Protein AF-A0A8H9WHY0-F1 (afdb_monomer_lite)

pLDDT: mean 80.02, std 9.91, range [38.09, 91.81]

Foldseek 3Di:
DDPPDDCVVVVVVVVVVVVVVVVVVVVVVPPPQDDPVQKDKDKAAWDDKFKAQQVPRDTDPDDDLRIWIWTDGPVDPAIAIEGSPDPCNVPVVVQNRAIKIFIFGPVCPPPPDHTYTSDIDHDDPPPDDDD

Radius of gyration: 21.92 Å; chains: 1; bounding box: 66×34×63 Å

Secondary structure (DSSP, 8-state):
------SHHHHHHHHHHHHHHHHHHHHHH------GGGEEEEEE-EEEEEEEETTT--EESS--TTEEEEEEETT--PEEEE-TTSTTGGGHHHHHTSEEEEEEEGGGTTSSSPEEEEEEEEE--TT----

Sequence (131 aa):
MNQRLPMWPYFALALSSGVIGAALLFYNLGSNVPPKEALHKFSGTVDKLSIIDDLSGVQTGFMKPMNSIHFTLEEGEEIFRYPSSWPGFTKIYEQLSFHVDVWVQRSDIGNGEPMVVFRLEQQVPENWIVP

Structure (mmCIF, N/CA/C/O backbone):
data_AF-A0A8H9WHY0-F1
#
_entry.id   AF-A0A8H9WHY0-F1
#
loop_
_atom_site.group_PDB
_atom_site.id
_atom_site.type_symbol
_atom_site.label_atom_id
_atom_site.label_alt_id
_atom_site.label_comp_id
_atom_site.label_asym_id
_atom_site.label_entity_id
_atom_site.label_seq_id
_atom_site.pdbx_PDB_ins_code
_atom_site.Cartn_x
_atom_site.Cartn_y
_atom_site.Cartn_z
_atom_site.occupancy
_atom_site.B_iso_or_equiv
_atom_site.auth_seq_id
_atom_site.auth_comp_id
_atom_site.auth_asym_id
_atom_site.auth_atom_id
_atom_site.pdbx_PDB_model_num
ATOM 1 N N . MET A 1 1 ? 44.749 -2.061 -46.632 1.00 38.09 1 MET A N 1
ATOM 2 C CA . MET A 1 1 ? 44.150 -3.294 -46.070 1.00 38.09 1 MET A CA 1
ATOM 3 C C . MET A 1 1 ? 42.965 -2.881 -45.209 1.00 38.09 1 MET A C 1
ATOM 5 O O . MET A 1 1 ? 43.186 -2.272 -44.175 1.00 38.09 1 MET A O 1
ATOM 9 N N . ASN A 1 2 ? 41.726 -3.131 -45.646 1.00 52.50 2 ASN A N 1
ATOM 10 C CA . ASN A 1 2 ? 40.536 -2.853 -44.830 1.00 52.50 2 ASN A CA 1
ATOM 11 C C . ASN A 1 2 ? 40.287 -4.044 -43.899 1.00 52.50 2 ASN A C 1
ATOM 13 O O . ASN A 1 2 ? 39.737 -5.059 -44.325 1.00 52.50 2 ASN A O 1
ATOM 17 N N . GLN A 1 3 ? 40.717 -3.935 -42.642 1.00 61.59 3 GLN A N 1
ATOM 18 C CA . GLN A 1 3 ? 40.379 -4.909 -41.606 1.00 61.59 3 GLN A CA 1
ATOM 19 C C . GLN A 1 3 ? 38.897 -4.752 -41.249 1.00 61.59 3 GLN A C 1
ATOM 21 O O . GLN A 1 3 ? 38.507 -3.832 -40.535 1.00 61.59 3 GLN A O 1
ATOM 26 N N . ARG A 1 4 ? 38.049 -5.641 -41.777 1.00 68.31 4 ARG A N 1
ATOM 27 C CA . ARG A 1 4 ? 36.672 -5.793 -41.295 1.00 68.31 4 ARG A CA 1
ATOM 28 C C . ARG A 1 4 ? 36.739 -6.481 -39.937 1.00 68.31 4 ARG A C 1
ATOM 30 O O . ARG A 1 4 ? 36.905 -7.696 -39.872 1.00 68.31 4 ARG A O 1
ATOM 37 N N . LEU A 1 5 ? 36.659 -5.698 -38.866 1.00 72.38 5 LEU A N 1
ATOM 38 C CA . LEU A 1 5 ? 36.498 -6.247 -37.526 1.00 72.38 5 LEU A CA 1
ATOM 39 C C . LEU A 1 5 ? 35.182 -7.043 -37.477 1.00 72.38 5 LEU A C 1
ATOM 41 O O . LEU A 1 5 ? 34.166 -6.578 -38.005 1.00 72.38 5 LEU A O 1
ATOM 45 N N . PRO A 1 6 ? 35.182 -8.253 -36.899 1.00 77.56 6 PRO A N 1
ATOM 46 C CA . PRO A 1 6 ? 33.977 -9.058 -36.798 1.00 77.56 6 PRO A CA 1
ATOM 47 C C . PRO A 1 6 ? 32.929 -8.315 -35.962 1.00 77.56 6 PRO A C 1
ATOM 49 O O . PRO A 1 6 ? 33.181 -7.987 -34.808 1.00 77.56 6 PRO A O 1
ATOM 52 N N . MET A 1 7 ? 31.749 -8.058 -36.535 1.00 79.94 7 MET A N 1
ATOM 53 C CA . MET A 1 7 ? 30.665 -7.350 -35.832 1.00 79.94 7 MET A CA 1
ATOM 54 C C . MET A 1 7 ? 29.844 -8.256 -34.901 1.00 79.94 7 MET A C 1
ATOM 56 O O . MET A 1 7 ? 29.103 -7.762 -34.056 1.00 79.94 7 MET A O 1
ATOM 60 N N . TRP A 1 8 ? 29.979 -9.581 -35.024 1.00 83.75 8 TRP A N 1
ATOM 61 C CA . TRP A 1 8 ? 29.226 -10.562 -34.232 1.00 83.75 8 TRP A CA 1
ATOM 62 C C . TRP A 1 8 ? 29.346 -10.403 -32.700 1.00 83.75 8 TRP A C 1
ATOM 64 O O . TRP A 1 8 ? 28.333 -10.626 -32.036 1.00 83.75 8 TRP A O 1
ATOM 74 N N . PRO A 1 9 ? 30.482 -9.965 -32.106 1.00 86.69 9 PRO A N 1
ATOM 75 C CA . PRO A 1 9 ? 30.575 -9.771 -30.659 1.00 86.69 9 PRO A CA 1
ATOM 76 C C . PRO A 1 9 ? 29.634 -8.668 -30.161 1.00 86.69 9 PRO A C 1
ATOM 78 O O . PRO A 1 9 ? 29.068 -8.784 -29.079 1.00 86.69 9 PRO A O 1
ATOM 81 N N . TYR A 1 10 ? 29.409 -7.627 -30.970 1.00 85.00 10 TYR A N 1
ATOM 82 C CA . TYR A 1 10 ? 28.484 -6.543 -30.634 1.00 85.00 10 TYR A CA 1
ATOM 83 C C . TYR A 1 10 ? 27.029 -7.014 -30.671 1.00 85.00 10 TYR A C 1
ATOM 85 O O . TYR A 1 10 ? 26.255 -6.670 -29.784 1.00 85.00 10 TYR A O 1
ATOM 93 N N . PHE A 1 11 ? 26.666 -7.851 -31.649 1.00 86.06 11 PHE A N 1
ATOM 94 C CA . PHE A 1 11 ? 25.338 -8.469 -31.697 1.00 86.06 11 PHE A CA 1
ATOM 95 C C . PHE A 1 11 ? 25.110 -9.424 -30.521 1.00 86.06 11 PHE A C 1
ATOM 97 O O . PHE A 1 11 ? 24.042 -9.395 -29.917 1.00 86.06 11 PHE A O 1
ATOM 104 N N . ALA A 1 12 ? 26.118 -10.220 -30.151 1.00 87.94 12 ALA A N 1
ATOM 105 C CA . ALA A 1 12 ? 26.046 -11.103 -28.990 1.00 87.94 12 ALA A CA 1
ATOM 106 C C . ALA A 1 12 ? 25.861 -10.316 -27.681 1.00 87.94 12 ALA A C 1
ATOM 108 O O . ALA A 1 12 ? 25.031 -10.691 -26.855 1.00 87.94 12 ALA A O 1
ATOM 109 N N . LEU A 1 13 ? 26.581 -9.200 -27.519 1.00 88.75 13 LEU A N 1
ATOM 110 C CA . LEU A 1 13 ? 26.458 -8.316 -26.359 1.00 88.75 13 LEU A CA 1
ATOM 111 C C . LEU A 1 13 ? 25.099 -7.600 -26.308 1.00 88.75 13 LEU A C 1
ATOM 113 O O . LEU A 1 13 ? 24.500 -7.476 -25.244 1.00 88.75 13 LEU A O 1
ATOM 117 N N . ALA A 1 14 ? 24.596 -7.134 -27.452 1.00 88.81 14 ALA A N 1
ATOM 118 C CA . ALA A 1 14 ? 23.281 -6.505 -27.528 1.00 88.81 14 ALA A CA 1
ATOM 119 C C . ALA A 1 14 ? 22.170 -7.494 -27.151 1.00 88.81 14 ALA A C 1
ATOM 121 O O . ALA A 1 14 ? 21.249 -7.145 -26.415 1.00 88.81 14 ALA A O 1
ATOM 122 N N . LEU A 1 15 ? 22.284 -8.743 -27.609 1.00 91.19 15 LEU A N 1
ATOM 123 C CA . LEU A 1 15 ? 21.309 -9.790 -27.326 1.00 91.19 15 LEU A CA 1
ATOM 124 C C . LEU A 1 15 ? 21.370 -10.230 -25.858 1.00 91.19 15 LEU A C 1
ATOM 126 O O . LEU A 1 15 ? 20.325 -10.353 -25.226 1.00 91.19 15 LEU A O 1
ATOM 130 N N . SER A 1 16 ? 22.566 -10.380 -25.278 1.00 89.88 16 SER A N 1
ATOM 131 C CA . SER A 1 16 ? 22.706 -10.700 -23.851 1.00 89.88 16 SER A CA 1
ATOM 132 C C . SER A 1 16 ? 22.187 -9.576 -22.952 1.00 89.88 16 SER A C 1
ATOM 134 O O . SER A 1 16 ? 21.440 -9.845 -22.013 1.00 89.88 16 SER A O 1
ATOM 136 N N . SER A 1 17 ? 22.495 -8.318 -23.277 1.00 90.94 17 SER A N 1
ATOM 137 C CA . SER A 1 17 ? 21.967 -7.146 -22.570 1.00 90.94 17 SER A CA 1
ATOM 138 C C . SER A 1 17 ? 20.441 -7.062 -22.668 1.00 90.94 17 SER A C 1
ATOM 140 O O . SER A 1 17 ? 19.766 -6.866 -21.659 1.00 90.94 17 SER A O 1
ATOM 142 N N . GLY A 1 18 ? 19.879 -7.298 -23.858 1.00 91.06 18 GLY A N 1
ATOM 143 C CA . GLY A 1 18 ? 18.432 -7.327 -24.069 1.00 91.06 18 GLY A CA 1
ATOM 144 C C . GLY A 1 18 ? 17.735 -8.421 -23.259 1.00 91.06 18 GLY A C 1
ATOM 145 O O . GLY A 1 18 ? 16.704 -8.157 -22.647 1.00 91.06 18 GLY A O 1
ATOM 146 N N . VAL A 1 19 ? 18.313 -9.625 -23.190 1.00 91.81 19 VAL A N 1
ATOM 147 C CA . VAL A 1 19 ? 17.773 -10.735 -22.387 1.00 91.81 19 VAL A CA 1
ATOM 148 C C . VAL A 1 19 ? 17.819 -10.415 -20.894 1.00 91.81 19 VAL A C 1
ATOM 150 O O . VAL A 1 19 ? 16.828 -10.630 -20.202 1.00 91.81 19 VAL A O 1
ATOM 153 N N . ILE A 1 20 ? 18.928 -9.863 -20.394 1.00 89.38 20 ILE A N 1
ATOM 154 C CA . ILE A 1 20 ? 19.052 -9.470 -18.982 1.00 89.38 20 ILE A CA 1
ATOM 155 C C . ILE A 1 20 ? 18.069 -8.343 -18.651 1.00 89.38 20 ILE A C 1
ATOM 157 O O . ILE A 1 20 ? 17.375 -8.413 -17.640 1.00 89.38 20 ILE A O 1
ATOM 161 N N . GLY A 1 21 ? 17.963 -7.332 -19.515 1.00 85.94 21 GLY A N 1
ATOM 162 C CA . GLY A 1 21 ? 17.017 -6.231 -19.353 1.00 85.94 21 GLY A CA 1
ATOM 163 C C . GLY A 1 21 ? 15.566 -6.708 -19.362 1.00 85.94 21 GLY A C 1
ATOM 164 O O . GLY A 1 21 ? 14.790 -6.310 -18.499 1.00 85.94 21 GLY A O 1
ATOM 165 N N . ALA A 1 22 ? 15.209 -7.614 -20.275 1.00 84.69 22 ALA A N 1
ATOM 166 C CA . ALA A 1 22 ? 13.883 -8.220 -20.317 1.00 84.69 22 ALA A CA 1
ATOM 167 C C . ALA A 1 22 ? 13.608 -9.069 -19.071 1.00 84.69 22 ALA A C 1
ATOM 169 O O . ALA A 1 22 ? 12.536 -8.950 -18.492 1.00 84.69 22 ALA A O 1
ATOM 170 N N . ALA A 1 23 ? 14.571 -9.876 -18.616 1.00 83.31 23 ALA A N 1
ATOM 171 C CA . ALA A 1 23 ? 14.430 -10.659 -17.393 1.00 83.31 23 ALA A CA 1
ATOM 172 C C . ALA A 1 23 ? 14.212 -9.750 -16.177 1.00 83.31 23 ALA A C 1
ATOM 174 O O . ALA A 1 23 ? 13.261 -9.954 -15.432 1.00 83.31 23 ALA A O 1
ATOM 175 N N . LEU A 1 24 ? 15.026 -8.704 -16.010 1.00 79.00 24 LEU A N 1
ATOM 176 C CA . LEU A 1 24 ? 14.862 -7.723 -14.935 1.00 79.00 24 LEU A CA 1
ATOM 177 C C . LEU A 1 24 ? 13.521 -6.993 -15.023 1.00 79.00 24 LEU A C 1
ATOM 179 O O . LEU A 1 24 ? 12.875 -6.805 -13.997 1.00 79.00 24 LEU A O 1
ATOM 183 N N . LEU A 1 25 ? 13.073 -6.634 -16.229 1.00 75.50 25 LEU A N 1
ATOM 184 C CA . LEU A 1 25 ? 11.745 -6.067 -16.437 1.00 75.50 25 LEU A CA 1
ATOM 185 C C . LEU A 1 25 ? 10.656 -7.056 -16.032 1.00 75.50 25 LEU A C 1
ATOM 187 O O . LEU A 1 25 ? 9.762 -6.657 -15.308 1.00 75.50 25 LEU A O 1
ATOM 191 N N . PHE A 1 26 ? 10.734 -8.331 -16.416 1.00 72.38 26 PHE A N 1
ATOM 192 C CA . PHE A 1 26 ? 9.757 -9.349 -16.014 1.00 72.38 26 PHE A CA 1
ATOM 193 C C . PHE A 1 26 ? 9.763 -9.615 -14.505 1.00 72.38 26 PHE A C 1
ATOM 195 O O . PHE A 1 26 ? 8.697 -9.772 -13.922 1.00 72.38 26 PHE A O 1
ATOM 202 N N . TYR A 1 27 ? 10.928 -9.621 -13.856 1.00 68.38 27 TYR A N 1
ATOM 203 C CA . TYR A 1 27 ? 11.029 -9.744 -12.399 1.00 68.38 27 TYR A CA 1
ATOM 204 C C . TYR A 1 27 ? 10.499 -8.502 -11.668 1.00 68.38 27 TYR A C 1
ATOM 206 O O . TYR A 1 27 ? 9.920 -8.637 -10.597 1.00 68.38 27 TYR A O 1
ATOM 214 N N . ASN A 1 28 ? 10.658 -7.306 -12.240 1.00 63.97 28 ASN A N 1
ATOM 215 C CA . ASN A 1 28 ? 10.129 -6.058 -11.680 1.00 63.97 28 ASN A CA 1
ATOM 216 C C . ASN A 1 28 ? 8.616 -5.893 -11.949 1.00 63.97 28 ASN A C 1
ATOM 218 O O . ASN A 1 28 ? 7.872 -5.456 -11.079 1.00 63.97 28 ASN A O 1
ATOM 222 N N . LEU A 1 29 ? 8.151 -6.311 -13.132 1.00 53.94 29 LEU A N 1
ATOM 223 C CA . LEU A 1 29 ? 6.742 -6.353 -13.553 1.00 53.94 29 LEU A CA 1
ATOM 224 C C . LEU A 1 29 ? 5.975 -7.525 -12.944 1.00 53.94 29 LEU A C 1
ATOM 226 O O . LEU A 1 29 ? 4.745 -7.539 -13.004 1.00 53.94 29 LEU A O 1
ATOM 230 N N . GLY A 1 30 ? 6.684 -8.502 -12.374 1.00 46.69 30 GLY A N 1
ATOM 231 C CA . GLY A 1 30 ? 6.137 -9.522 -11.499 1.00 46.69 30 GLY A CA 1
ATOM 232 C C . GLY A 1 30 ? 5.614 -8.846 -10.245 1.00 46.69 30 GLY A C 1
ATOM 233 O O . GLY A 1 30 ? 6.242 -8.880 -9.192 1.00 46.69 30 GLY A O 1
ATOM 234 N N . SER A 1 31 ? 4.467 -8.184 -10.375 1.00 54.50 31 SER A N 1
ATOM 235 C CA . SER A 1 31 ? 3.735 -7.654 -9.253 1.00 54.50 31 SER A CA 1
ATOM 236 C C . SER A 1 31 ? 3.454 -8.852 -8.355 1.00 54.50 31 SER A C 1
ATOM 238 O O . SER A 1 31 ? 2.627 -9.699 -8.694 1.00 54.50 31 SER A O 1
ATOM 240 N N . ASN A 1 32 ? 4.132 -8.929 -7.212 1.00 62.09 32 ASN A N 1
ATOM 241 C CA . ASN A 1 32 ? 3.754 -9.784 -6.087 1.00 62.09 32 ASN A CA 1
ATOM 242 C C . ASN A 1 32 ? 2.421 -9.295 -5.488 1.00 62.09 32 ASN A C 1
ATOM 244 O O . ASN A 1 32 ? 2.268 -9.217 -4.278 1.00 62.09 32 ASN A O 1
ATOM 248 N N . VAL A 1 33 ? 1.471 -8.885 -6.333 1.00 65.44 33 VAL A N 1
ATOM 249 C CA . VAL A 1 33 ? 0.104 -8.565 -5.959 1.00 65.44 33 VAL A CA 1
ATOM 250 C C . VAL A 1 33 ? -0.574 -9.919 -5.782 1.00 65.44 33 VAL A C 1
ATOM 2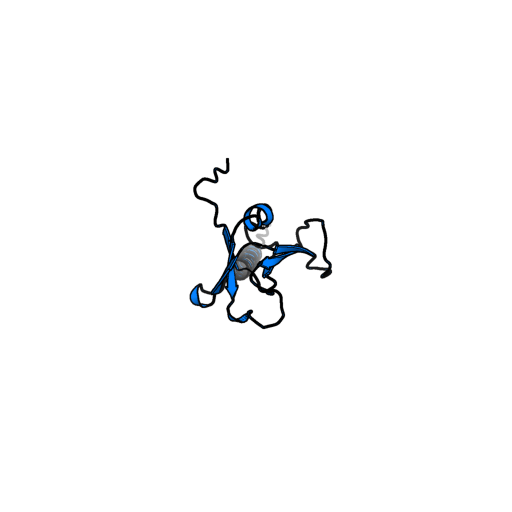52 O O . VAL A 1 33 ? -0.701 -10.661 -6.763 1.00 65.44 33 VAL A O 1
ATOM 255 N N . PRO A 1 34 ? -0.982 -10.277 -4.557 1.00 71.88 34 PRO A N 1
ATOM 256 C CA . PRO A 1 34 ? -1.670 -11.525 -4.306 1.00 71.88 34 PRO A CA 1
ATOM 257 C C . PRO A 1 34 ? -2.932 -11.609 -5.174 1.00 71.88 34 PRO A C 1
ATOM 259 O O . PRO A 1 34 ? -3.567 -10.582 -5.451 1.00 71.88 34 PRO A O 1
ATOM 262 N N . PRO A 1 35 ? -3.344 -12.816 -5.594 1.00 77.75 35 PRO A N 1
ATOM 263 C CA . PRO A 1 35 ? -4.634 -12.987 -6.248 1.00 77.75 35 PRO A CA 1
ATOM 264 C C . PRO A 1 35 ? -5.748 -12.461 -5.334 1.00 77.75 35 PRO A C 1
ATOM 266 O O . PRO A 1 35 ? -5.670 -12.593 -4.113 1.00 77.75 35 PRO A O 1
ATOM 269 N N . LYS A 1 36 ? -6.809 -11.885 -5.917 1.00 74.25 36 LYS A N 1
ATOM 270 C CA . LYS A 1 36 ? -7.906 -11.247 -5.157 1.00 74.25 36 LYS A CA 1
ATOM 271 C C . LYS A 1 36 ? -8.517 -12.155 -4.084 1.00 74.25 36 LYS A C 1
ATOM 273 O O . LYS A 1 36 ? -8.953 -11.670 -3.051 1.00 74.25 36 LYS A O 1
ATOM 278 N N . GLU A 1 37 ? -8.525 -13.461 -4.324 1.00 80.25 37 GLU A N 1
ATOM 279 C CA . GLU A 1 37 ? -9.039 -14.490 -3.412 1.00 80.25 37 GLU A CA 1
ATOM 280 C C . GLU A 1 37 ? -8.205 -14.637 -2.126 1.00 80.25 37 GLU A C 1
ATOM 282 O O . GLU A 1 37 ? -8.732 -15.019 -1.080 1.00 80.25 37 GLU A O 1
ATOM 287 N N . ALA A 1 38 ? -6.911 -14.310 -2.197 1.00 82.75 38 ALA A N 1
ATOM 288 C CA . ALA A 1 38 ? -5.987 -14.311 -1.066 1.00 82.75 38 ALA A CA 1
ATOM 289 C C . ALA A 1 38 ? -6.009 -12.991 -0.279 1.00 82.75 38 ALA A C 1
ATOM 291 O O . ALA A 1 38 ? -5.373 -12.898 0.773 1.00 82.75 38 ALA A O 1
ATOM 292 N N . LEU A 1 39 ? -6.732 -11.980 -0.772 1.00 86.81 39 LEU A N 1
ATOM 293 C CA . LEU A 1 39 ? -6.875 -10.699 -0.097 1.00 86.81 39 LEU A CA 1
ATOM 294 C C . LEU A 1 39 ? -8.048 -10.735 0.887 1.00 86.81 39 LEU A C 1
ATOM 296 O O . LEU A 1 39 ? -9.106 -11.315 0.629 1.00 86.81 39 LEU A O 1
ATOM 300 N N . HIS A 1 40 ? -7.853 -10.096 2.031 1.00 87.12 40 HIS A N 1
ATOM 301 C CA . HIS A 1 40 ? -8.900 -9.784 2.986 1.00 87.12 40 HIS A CA 1
ATOM 302 C C . HIS A 1 40 ? -9.152 -8.279 2.971 1.00 87.12 40 HIS A C 1
ATOM 304 O O . HIS A 1 40 ? -8.209 -7.493 2.876 1.00 87.12 40 HIS A O 1
ATOM 310 N N . LYS A 1 41 ? -10.430 -7.901 3.019 1.00 89.62 41 LYS A N 1
ATOM 311 C CA . LYS A 1 41 ? -10.873 -6.511 2.980 1.00 89.62 41 LYS A CA 1
ATOM 312 C C . LYS A 1 41 ? -11.146 -6.038 4.406 1.00 89.62 41 LYS A C 1
ATOM 314 O O . LYS A 1 41 ? -11.984 -6.630 5.077 1.00 89.62 41 LYS A O 1
ATOM 319 N N . PHE A 1 42 ? -10.486 -4.961 4.806 1.00 86.38 42 PHE A N 1
ATOM 320 C CA . PHE A 1 42 ? -10.809 -4.164 5.983 1.00 86.38 42 PHE A CA 1
ATOM 321 C C . PHE A 1 42 ? -11.485 -2.871 5.525 1.00 86.38 42 PHE A C 1
ATOM 323 O O . PHE A 1 42 ? -11.099 -2.313 4.500 1.00 86.38 42 PHE A O 1
ATOM 330 N N . SER A 1 43 ? -12.488 -2.408 6.259 1.00 87.56 43 SER A N 1
ATOM 331 C CA . SER A 1 43 ? -13.189 -1.151 5.982 1.00 87.56 43 SER A CA 1
ATOM 332 C C . SER A 1 43 ? -13.194 -0.327 7.256 1.00 87.56 43 SER A C 1
ATOM 334 O O . SER A 1 43 ? -13.480 -0.869 8.320 1.00 87.56 43 SER A O 1
ATOM 336 N N . GLY A 1 44 ? -12.857 0.953 7.169 1.00 87.00 44 GLY A N 1
ATOM 337 C CA . GLY A 1 44 ? -12.808 1.799 8.352 1.00 87.00 44 GLY A CA 1
ATOM 338 C C . GLY A 1 44 ? -12.358 3.221 8.066 1.00 87.00 44 GLY A C 1
ATOM 339 O O . GLY A 1 44 ? -11.883 3.550 6.979 1.00 87.00 44 GLY A O 1
ATOM 340 N N . THR A 1 45 ? -12.501 4.066 9.078 1.00 86.88 45 THR A N 1
ATO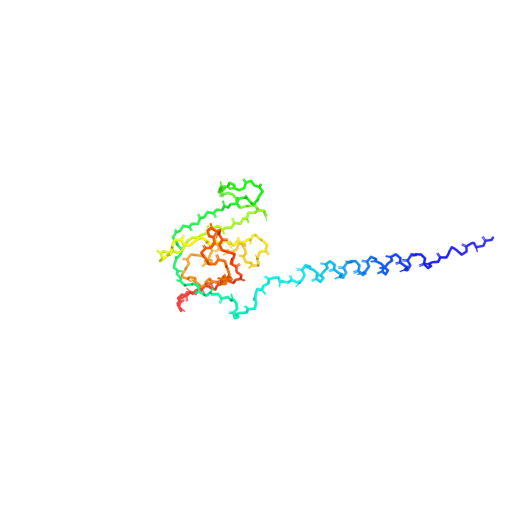M 341 C CA . THR A 1 45 ? -11.882 5.393 9.117 1.00 86.88 45 THR A CA 1
ATOM 342 C C . THR A 1 45 ? -10.487 5.267 9.719 1.00 86.88 45 THR A C 1
ATOM 344 O O . THR A 1 45 ? -10.262 4.427 10.589 1.00 86.88 45 THR A O 1
ATOM 347 N N . VAL A 1 46 ? -9.539 6.075 9.255 1.00 86.00 46 VAL A N 1
ATOM 348 C CA . VAL A 1 46 ? -8.165 6.073 9.769 1.00 86.00 46 VAL A CA 1
ATOM 349 C C . VAL A 1 46 ? -8.095 6.843 11.091 1.00 86.00 46 VAL A C 1
ATOM 351 O O . VAL A 1 46 ? -8.488 8.004 11.134 1.00 86.00 46 VAL A O 1
ATOM 354 N N . ASP A 1 47 ? -7.554 6.220 12.142 1.00 85.62 47 ASP A N 1
ATOM 355 C CA . ASP A 1 47 ? -7.336 6.856 13.455 1.00 85.62 47 ASP A CA 1
ATOM 356 C C . ASP A 1 47 ? -5.955 7.524 13.517 1.00 85.62 47 ASP A C 1
ATOM 358 O O . ASP A 1 47 ? -5.814 8.737 13.684 1.00 85.62 47 ASP A O 1
ATOM 362 N N . LYS A 1 48 ? -4.895 6.729 13.325 1.00 85.50 48 LYS A N 1
ATOM 363 C CA . LYS A 1 48 ? -3.505 7.196 13.415 1.00 85.50 48 LYS A CA 1
ATOM 364 C C . LYS A 1 48 ? -2.774 6.972 12.112 1.00 85.50 48 LYS A C 1
ATOM 366 O O . LYS A 1 48 ? -2.933 5.941 11.470 1.00 85.50 48 LYS A O 1
ATOM 371 N N . LEU A 1 49 ? -1.904 7.922 11.780 1.00 87.00 49 LEU A N 1
ATOM 372 C CA . LEU A 1 49 ? -1.010 7.860 10.632 1.00 87.00 49 LEU A CA 1
ATOM 373 C C . LEU A 1 49 ? 0.402 8.261 11.064 1.00 87.00 49 LEU A C 1
ATOM 375 O O . LEU A 1 49 ? 0.617 9.319 11.656 1.00 87.00 49 LEU A O 1
ATOM 379 N N . SER A 1 50 ? 1.376 7.418 10.752 1.00 85.69 50 SER A N 1
ATOM 380 C CA . SER A 1 50 ? 2.798 7.663 10.946 1.00 85.69 50 SER A CA 1
ATOM 381 C C . SER A 1 50 ? 3.560 7.412 9.647 1.00 85.69 50 SER A C 1
ATOM 383 O O . SER A 1 50 ? 3.250 6.511 8.874 1.00 85.69 50 SER A O 1
ATOM 385 N N . ILE A 1 51 ? 4.563 8.242 9.370 1.00 84.94 51 ILE A N 1
ATOM 386 C CA . ILE A 1 51 ? 5.492 8.003 8.265 1.00 84.94 51 ILE A CA 1
ATOM 387 C C . ILE A 1 51 ? 6.714 7.334 8.870 1.00 84.94 51 ILE A C 1
ATOM 389 O O . ILE A 1 51 ? 7.289 7.868 9.817 1.00 84.94 51 ILE A O 1
ATOM 393 N N . ILE A 1 52 ? 7.121 6.198 8.326 1.00 85.19 52 ILE A N 1
ATOM 394 C CA . ILE A 1 52 ? 8.304 5.467 8.768 1.00 85.19 52 ILE A CA 1
ATOM 395 C C . ILE A 1 52 ? 9.335 5.519 7.650 1.00 85.19 52 ILE A C 1
ATOM 397 O O . ILE A 1 52 ? 9.021 5.285 6.487 1.00 85.19 52 ILE A O 1
ATOM 401 N N . ASP A 1 53 ? 10.565 5.885 7.991 1.00 84.00 53 ASP A N 1
ATOM 402 C CA . ASP A 1 53 ? 11.696 5.801 7.071 1.00 84.00 53 ASP A CA 1
ATOM 403 C C . ASP A 1 53 ? 12.141 4.330 6.995 1.00 84.00 53 ASP A C 1
ATOM 405 O O . ASP A 1 53 ? 12.583 3.765 7.995 1.00 84.00 53 ASP A O 1
ATOM 409 N N . ASP A 1 54 ? 12.007 3.697 5.826 1.00 81.69 54 ASP A N 1
ATOM 410 C CA . ASP A 1 54 ? 12.248 2.257 5.653 1.00 81.69 54 ASP A CA 1
ATOM 411 C C . ASP A 1 54 ? 13.730 1.874 5.839 1.00 81.69 54 ASP A C 1
ATOM 413 O O . ASP A 1 54 ? 14.036 0.699 6.038 1.00 81.69 54 ASP A O 1
ATOM 417 N N . LEU A 1 55 ? 14.663 2.837 5.787 1.00 80.19 55 LEU A N 1
ATOM 418 C CA . LEU A 1 55 ? 16.090 2.590 6.026 1.00 80.19 55 LEU A CA 1
ATOM 419 C C . LEU A 1 55 ? 16.438 2.584 7.512 1.00 80.19 55 LEU A C 1
ATOM 421 O O . LEU A 1 55 ? 17.305 1.825 7.941 1.00 80.19 55 LEU A O 1
ATOM 425 N N . SER A 1 56 ? 15.809 3.470 8.284 1.00 76.62 56 SER A N 1
ATOM 426 C CA . SER A 1 56 ? 16.113 3.645 9.710 1.00 76.62 56 SER A CA 1
ATOM 427 C C . SER A 1 56 ? 15.095 2.989 10.643 1.00 76.62 56 SER A C 1
ATOM 429 O O . SER A 1 56 ? 15.396 2.789 11.816 1.00 76.62 56 SER A O 1
ATOM 431 N N . GLY A 1 57 ? 13.898 2.666 10.149 1.00 78.62 57 GLY A N 1
ATOM 432 C CA . GLY A 1 57 ? 12.768 2.193 10.951 1.00 78.62 57 GLY A CA 1
ATOM 433 C C . GLY A 1 57 ? 12.191 3.258 11.889 1.00 78.62 57 GLY A C 1
ATOM 434 O O . GLY A 1 57 ? 11.391 2.935 12.764 1.00 78.62 57 GLY A O 1
ATOM 435 N N . VAL A 1 58 ? 12.604 4.523 11.746 1.00 83.00 58 VAL A N 1
ATOM 436 C CA . VAL A 1 58 ? 12.220 5.614 12.649 1.00 83.00 58 VAL A CA 1
ATOM 437 C C . VAL A 1 58 ? 11.041 6.394 12.073 1.00 83.00 58 VAL A C 1
ATOM 439 O O . VAL A 1 58 ? 10.974 6.664 10.871 1.00 83.00 58 VAL A O 1
ATOM 442 N N . GLN A 1 59 ? 10.123 6.800 12.953 1.00 81.75 59 GLN A N 1
ATOM 443 C CA . GLN A 1 59 ? 9.038 7.704 12.594 1.00 81.75 59 GLN A CA 1
ATOM 444 C C . GLN A 1 59 ? 9.592 9.080 12.197 1.00 81.75 59 GLN A C 1
ATOM 446 O O . GLN A 1 59 ? 10.360 9.704 12.927 1.00 81.75 59 GLN A O 1
ATOM 451 N N . THR A 1 60 ? 9.162 9.577 11.046 1.00 79.44 60 THR A N 1
ATOM 452 C CA . THR A 1 60 ? 9.554 10.872 10.489 1.00 79.44 60 THR A CA 1
ATOM 453 C C . THR A 1 60 ? 8.318 11.723 10.199 1.00 79.44 60 THR A C 1
ATOM 455 O O . THR A 1 60 ? 7.237 11.209 9.940 1.00 79.44 60 THR A O 1
ATOM 458 N N . GLY A 1 61 ? 8.457 13.048 10.250 1.00 75.00 61 GLY A N 1
ATOM 459 C CA . GLY A 1 61 ? 7.427 13.987 9.777 1.00 75.00 61 GLY A CA 1
ATOM 460 C C . GLY A 1 61 ? 7.624 14.418 8.321 1.00 75.00 61 GLY A C 1
ATOM 461 O O . GLY A 1 61 ? 6.788 15.119 7.763 1.00 75.00 61 GLY A O 1
ATOM 462 N N . PHE A 1 62 ? 8.743 14.027 7.706 1.00 72.69 62 PHE A N 1
ATOM 463 C CA . PHE A 1 62 ? 9.124 14.436 6.356 1.00 72.69 62 PHE A CA 1
ATOM 464 C C . PHE A 1 62 ? 8.990 13.278 5.376 1.00 72.69 62 PHE A C 1
ATOM 466 O O . PHE A 1 62 ? 9.643 12.248 5.550 1.00 72.69 62 PHE A O 1
ATOM 473 N N . MET A 1 63 ? 8.199 13.483 4.321 1.00 70.06 63 MET A N 1
ATOM 474 C CA . MET A 1 63 ? 8.011 12.531 3.229 1.00 70.06 63 MET A CA 1
ATOM 475 C C . MET A 1 63 ? 9.270 12.479 2.346 1.00 70.06 63 MET A C 1
ATOM 477 O O . MET A 1 63 ? 9.659 13.473 1.734 1.00 70.06 63 MET A O 1
ATOM 481 N N . LYS A 1 64 ? 9.927 11.318 2.299 1.00 76.62 64 LYS A N 1
ATOM 482 C CA . LYS A 1 64 ? 11.084 11.015 1.447 1.00 76.62 64 LYS A CA 1
ATOM 483 C C . LYS A 1 64 ? 10.764 9.808 0.551 1.00 76.62 64 LYS A C 1
ATOM 485 O O . LYS A 1 64 ? 9.858 9.044 0.878 1.00 76.62 64 LYS A O 1
ATOM 490 N N . PRO A 1 65 ? 11.519 9.584 -0.543 1.00 69.56 65 PRO A N 1
ATOM 491 C CA . PRO A 1 65 ? 11.259 8.482 -1.477 1.00 69.56 65 PRO A CA 1
ATOM 492 C C . PRO A 1 65 ? 11.329 7.074 -0.861 1.00 69.56 65 PRO A C 1
ATOM 494 O O . PRO A 1 65 ? 10.761 6.139 -1.415 1.00 69.56 65 PRO A O 1
ATOM 497 N N . MET A 1 66 ? 12.021 6.909 0.269 1.00 78.69 66 MET A N 1
ATOM 498 C CA . MET A 1 66 ? 12.221 5.621 0.954 1.00 78.69 66 MET A CA 1
ATOM 499 C C . MET A 1 66 ? 11.405 5.522 2.248 1.00 78.69 66 MET A C 1
ATOM 501 O O . MET A 1 66 ? 11.843 4.903 3.210 1.00 78.69 66 MET A O 1
ATOM 505 N N . ASN A 1 67 ? 10.244 6.172 2.292 1.00 83.94 67 ASN A N 1
ATOM 506 C CA . ASN A 1 67 ? 9.356 6.100 3.442 1.00 83.94 67 ASN A CA 1
ATOM 507 C C . ASN A 1 67 ? 8.151 5.220 3.140 1.00 83.94 67 ASN A C 1
ATOM 509 O O . ASN A 1 67 ? 7.587 5.298 2.055 1.00 83.94 67 ASN A O 1
ATOM 513 N N . SER A 1 68 ? 7.671 4.482 4.126 1.00 84.94 68 SER A N 1
ATOM 514 C CA . SER A 1 68 ? 6.346 3.880 4.083 1.00 84.94 68 SER A CA 1
ATOM 515 C C . SER A 1 68 ? 5.406 4.600 5.043 1.00 84.94 68 SER A C 1
ATOM 517 O O . SER A 1 68 ? 5.826 5.284 5.978 1.00 84.94 68 SER A O 1
ATOM 519 N N . ILE A 1 69 ? 4.109 4.510 4.774 1.00 86.75 69 ILE A N 1
ATOM 520 C CA . ILE A 1 69 ? 3.081 5.093 5.634 1.00 86.75 69 ILE A CA 1
ATOM 521 C C . ILE A 1 69 ? 2.428 3.972 6.407 1.00 86.75 69 ILE A C 1
ATOM 523 O O . ILE A 1 69 ? 1.949 3.005 5.823 1.00 86.75 69 ILE A O 1
ATOM 527 N N . HIS A 1 70 ? 2.446 4.107 7.722 1.00 90.31 70 HIS A N 1
ATOM 528 C CA . HIS A 1 70 ? 1.832 3.187 8.649 1.00 90.31 70 HIS A CA 1
ATOM 529 C C . HIS A 1 70 ? 0.575 3.840 9.208 1.00 90.31 70 HIS A C 1
ATOM 531 O O . HIS A 1 70 ? 0.618 4.990 9.642 1.00 90.31 70 HIS A O 1
ATOM 537 N N . PHE A 1 71 ? -0.551 3.142 9.180 1.00 89.25 71 PHE A N 1
ATOM 538 C CA . PHE A 1 71 ? -1.803 3.681 9.697 1.00 89.25 71 PHE A CA 1
ATOM 539 C C . PHE A 1 71 ? -2.653 2.607 10.369 1.00 89.25 71 PHE A C 1
ATOM 541 O O . PHE A 1 71 ? -2.459 1.421 10.121 1.00 89.25 71 PHE A O 1
ATOM 548 N N . THR A 1 72 ? -3.572 3.024 11.234 1.00 89.12 72 THR A N 1
ATOM 549 C CA . THR A 1 72 ? -4.531 2.147 11.925 1.00 89.12 72 THR A CA 1
ATOM 550 C C . THR A 1 72 ? -5.955 2.586 11.611 1.00 89.12 72 THR A C 1
ATOM 552 O O . THR A 1 72 ? -6.193 3.764 11.331 1.00 89.12 72 THR A O 1
ATOM 555 N N . LEU A 1 73 ? -6.903 1.652 11.647 1.00 88.06 73 LEU A N 1
ATOM 556 C CA . LEU A 1 73 ? -8.330 1.955 11.502 1.00 88.06 73 LEU A CA 1
ATOM 557 C C . LEU A 1 73 ? -8.965 2.142 12.887 1.00 88.06 73 LEU A C 1
ATOM 559 O O . LEU A 1 73 ? -8.519 1.525 13.843 1.00 88.06 73 LEU A O 1
ATOM 563 N N . GLU A 1 74 ? -10.002 2.970 13.012 1.00 84.38 74 GLU A N 1
ATOM 564 C CA . GLU A 1 74 ? -10.672 3.245 14.300 1.00 84.38 74 GLU A CA 1
ATOM 565 C C . GLU A 1 74 ? -11.229 1.981 14.980 1.00 84.38 74 GLU A C 1
ATOM 567 O O . GLU A 1 74 ? -11.227 1.880 16.205 1.00 84.38 74 GLU A O 1
ATOM 572 N N . GLU A 1 75 ? -11.697 1.011 14.193 1.00 77.94 75 GLU A N 1
ATOM 573 C CA . GLU A 1 75 ? -12.315 -0.225 14.693 1.00 77.94 75 GLU A CA 1
ATOM 574 C C . GLU A 1 75 ? -11.307 -1.370 14.922 1.00 77.94 75 GLU A C 1
ATOM 576 O O . GLU A 1 75 ? -11.713 -2.463 15.320 1.00 77.94 75 GLU A O 1
ATOM 581 N N . GLY A 1 76 ? -10.009 -1.143 14.683 1.00 76.75 76 GLY A N 1
ATOM 582 C CA . GLY A 1 76 ? -8.986 -2.190 14.685 1.00 76.75 76 GLY A CA 1
ATOM 583 C C . GLY A 1 76 ? -7.659 -1.771 15.321 1.00 76.75 76 GLY A C 1
ATOM 584 O O . GLY A 1 76 ? -7.213 -0.633 15.197 1.00 76.75 76 GLY A O 1
ATOM 585 N N . GLU A 1 77 ? -6.986 -2.707 15.992 1.00 79.25 77 GLU A N 1
ATOM 586 C CA . GLU A 1 77 ? -5.609 -2.500 16.4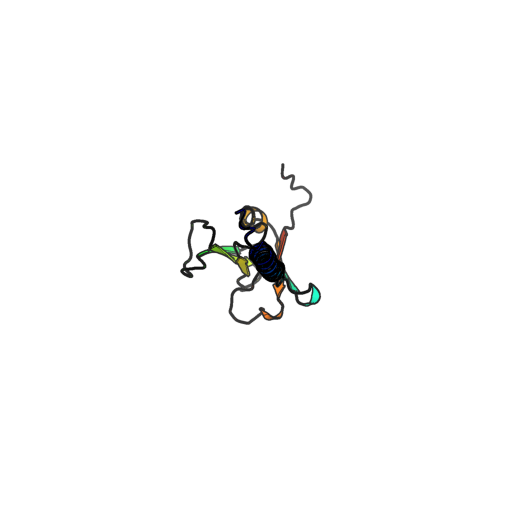83 1.00 79.25 77 GLU A CA 1
ATOM 587 C C . GLU A 1 77 ? -4.554 -2.830 15.412 1.00 79.25 77 GLU A C 1
ATOM 589 O O . GLU A 1 77 ? -3.346 -2.728 15.641 1.00 79.25 77 GLU A O 1
ATOM 594 N N . GLU A 1 78 ? -4.996 -3.229 14.222 1.00 84.94 78 GLU A N 1
ATOM 595 C CA . GLU A 1 78 ? -4.141 -3.582 13.108 1.00 84.94 78 GLU A CA 1
ATOM 596 C C . GLU A 1 78 ? -3.379 -2.382 12.535 1.00 84.94 78 GLU A C 1
ATOM 598 O O . GLU A 1 78 ? -3.947 -1.336 12.213 1.00 84.94 78 GLU A O 1
ATOM 603 N N . ILE A 1 79 ? -2.074 -2.572 12.325 1.00 88.25 79 ILE A N 1
ATOM 604 C CA . ILE A 1 79 ? -1.218 -1.597 11.652 1.00 88.25 79 ILE A CA 1
ATOM 605 C C . ILE A 1 79 ? -1.103 -1.986 10.181 1.00 88.25 79 ILE A C 1
ATOM 607 O O . ILE A 1 79 ? -0.609 -3.059 9.839 1.00 88.25 79 ILE A O 1
ATOM 611 N N . PHE A 1 80 ? -1.516 -1.081 9.307 1.00 90.12 80 PHE A N 1
ATOM 612 C CA . PHE A 1 80 ? -1.414 -1.194 7.860 1.00 90.12 80 PHE A CA 1
ATOM 613 C C . PHE A 1 80 ? -0.187 -0.437 7.369 1.00 90.12 80 PHE A C 1
ATOM 615 O O . PHE A 1 80 ? 0.069 0.675 7.818 1.00 90.12 80 PHE A O 1
ATOM 622 N N . ARG A 1 81 ? 0.559 -1.013 6.426 1.00 90.00 81 ARG A N 1
ATOM 623 C CA . ARG A 1 81 ? 1.731 -0.412 5.785 1.00 90.00 81 ARG A CA 1
ATOM 624 C C . ARG A 1 81 ? 1.459 -0.179 4.308 1.00 90.00 81 ARG A C 1
ATOM 626 O O . ARG A 1 81 ? 1.189 -1.115 3.560 1.00 90.00 81 ARG A O 1
ATOM 633 N N . TYR A 1 82 ? 1.626 1.062 3.876 1.00 87.56 82 TYR A N 1
ATOM 634 C CA . TYR A 1 82 ? 1.548 1.487 2.488 1.00 87.56 82 TYR A CA 1
ATOM 635 C C . TYR A 1 82 ? 2.945 1.934 2.001 1.00 87.56 82 TYR A C 1
ATOM 637 O O . TYR A 1 82 ? 3.411 3.021 2.362 1.00 87.56 82 TYR A O 1
ATOM 645 N N . PRO A 1 83 ? 3.671 1.082 1.252 1.00 84.81 83 PRO A N 1
ATOM 646 C CA . PRO A 1 83 ? 5.028 1.385 0.780 1.00 84.81 83 PRO A CA 1
ATOM 647 C C . PRO A 1 83 ? 5.094 2.532 -0.243 1.00 84.81 83 PRO A C 1
ATOM 649 O O . PRO A 1 83 ? 4.190 2.680 -1.065 1.00 84.81 83 PRO A O 1
ATOM 652 N N . SER A 1 84 ? 6.207 3.281 -0.273 1.00 82.50 84 SER A N 1
ATOM 653 C CA . SER A 1 84 ? 6.429 4.364 -1.256 1.00 82.50 84 SER A CA 1
ATOM 654 C C . SER A 1 84 ? 6.438 3.921 -2.710 1.00 82.50 84 SER A C 1
ATOM 656 O O . SER A 1 84 ? 6.193 4.733 -3.602 1.00 82.50 84 SER A O 1
ATOM 658 N N . SER A 1 85 ? 6.727 2.647 -2.961 1.00 77.75 85 SER A N 1
ATOM 659 C CA . SER A 1 85 ? 6.720 2.068 -4.300 1.00 77.75 85 SER A CA 1
ATOM 660 C C . SER A 1 85 ? 5.313 1.858 -4.867 1.00 77.75 85 SER A C 1
ATOM 662 O O . SER A 1 85 ? 5.194 1.626 -6.071 1.00 77.75 85 SER A O 1
ATOM 664 N N . TRP A 1 86 ? 4.253 1.936 -4.050 1.00 78.19 86 TRP A N 1
ATOM 665 C CA . TRP A 1 86 ? 2.889 1.726 -4.535 1.00 78.19 86 TRP A CA 1
ATOM 666 C C . TRP A 1 86 ? 2.319 2.961 -5.252 1.00 78.19 86 TRP A C 1
ATOM 668 O O . TRP A 1 86 ? 2.535 4.105 -4.835 1.00 78.19 86 TRP A O 1
ATOM 678 N N . PRO A 1 87 ? 1.562 2.750 -6.345 1.00 77.38 87 PRO A N 1
ATOM 679 C CA . PRO A 1 87 ? 0.938 3.823 -7.103 1.00 77.38 87 PRO A CA 1
ATOM 680 C C . PRO A 1 87 ? -0.091 4.569 -6.252 1.00 77.38 87 PRO A C 1
ATOM 682 O O . PRO A 1 87 ? -1.038 3.970 -5.758 1.00 77.38 87 PRO A O 1
ATOM 685 N N . GLY A 1 88 ? 0.054 5.891 -6.156 1.00 76.31 88 GLY A N 1
ATOM 686 C CA . GLY A 1 88 ? -0.829 6.737 -5.345 1.00 76.31 88 GLY A CA 1
ATOM 687 C C . GLY A 1 88 ? -0.216 7.200 -4.024 1.00 76.31 88 GLY A C 1
ATOM 688 O O . GLY A 1 88 ? -0.814 8.041 -3.360 1.00 76.31 88 GLY A O 1
ATOM 689 N N . PHE A 1 89 ? 1.010 6.770 -3.690 1.00 79.50 89 PHE A N 1
ATOM 690 C CA . PHE A 1 89 ? 1.720 7.189 -2.473 1.00 79.50 89 PHE A CA 1
ATOM 691 C C . PHE A 1 89 ? 1.763 8.709 -2.253 1.00 79.50 89 PHE A C 1
ATOM 693 O O . PHE A 1 89 ? 1.642 9.180 -1.129 1.00 79.50 89 PHE A O 1
ATOM 700 N N . THR A 1 90 ? 1.892 9.506 -3.314 1.00 78.62 90 THR A N 1
ATOM 701 C CA . THR A 1 90 ? 1.9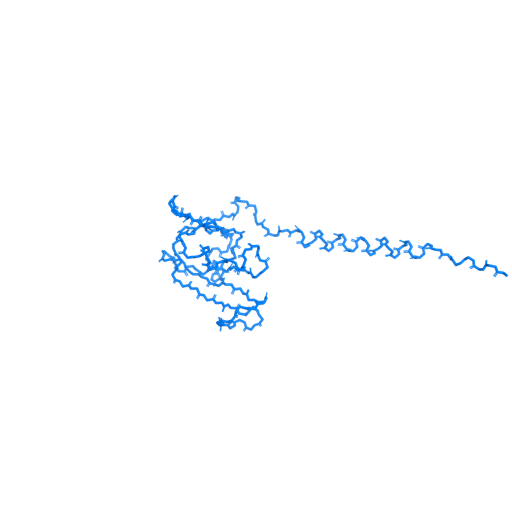34 10.974 -3.201 1.00 78.62 90 THR A CA 1
ATOM 702 C C . THR A 1 90 ? 0.602 11.601 -2.783 1.00 78.62 90 THR A C 1
ATOM 704 O O . THR A 1 90 ? 0.611 12.692 -2.222 1.00 78.62 90 THR A O 1
ATOM 707 N N . LYS A 1 91 ? -0.529 10.932 -3.038 1.00 80.12 91 LYS A N 1
ATOM 708 C CA . LYS A 1 91 ? -1.892 11.407 -2.728 1.00 80.12 91 LYS A CA 1
ATOM 709 C C . LYS A 1 91 ? -2.576 10.603 -1.623 1.00 80.12 91 LYS A C 1
ATOM 711 O O . LYS A 1 91 ? -3.747 10.811 -1.328 1.00 80.12 91 LYS A O 1
ATOM 716 N N . ILE A 1 92 ? -1.851 9.690 -0.994 1.00 82.00 92 ILE A N 1
ATOM 717 C CA . ILE A 1 92 ? -2.395 8.759 -0.006 1.00 82.00 92 ILE A CA 1
ATOM 718 C C . ILE A 1 92 ? -3.028 9.470 1.198 1.00 82.00 92 ILE A C 1
ATOM 720 O O . ILE A 1 92 ? -4.019 8.988 1.727 1.00 82.00 92 ILE A O 1
ATOM 724 N N . TYR A 1 93 ? -2.535 10.651 1.588 1.00 80.44 93 TYR A N 1
ATOM 725 C CA . TYR A 1 93 ? -3.157 11.462 2.640 1.00 80.44 93 TYR A CA 1
ATOM 726 C C . TYR A 1 93 ? -4.582 11.889 2.296 1.00 80.44 93 TYR A C 1
ATOM 728 O O . TYR A 1 93 ? -5.455 11.846 3.159 1.00 80.44 93 TYR A O 1
ATOM 736 N N . GLU A 1 94 ? -4.828 12.276 1.042 1.00 79.94 94 GLU A N 1
ATOM 737 C CA . GLU A 1 94 ? -6.166 12.649 0.574 1.00 79.94 94 GLU A CA 1
ATOM 738 C C . GLU A 1 94 ? -7.096 11.433 0.619 1.00 79.94 94 GLU A C 1
ATOM 740 O O . GLU A 1 94 ? -8.246 11.549 1.031 1.00 79.94 94 GLU A O 1
ATOM 745 N N . GLN A 1 95 ? -6.573 10.253 0.270 1.00 79.81 95 GLN A N 1
ATOM 746 C CA . GLN A 1 95 ? -7.336 9.007 0.278 1.00 79.81 95 GLN A CA 1
ATOM 747 C C . GLN A 1 95 ? -7.663 8.517 1.690 1.00 79.81 95 GLN A C 1
ATOM 749 O O . GLN A 1 95 ? -8.795 8.130 1.956 1.00 79.81 95 GLN A O 1
ATOM 754 N N . LEU A 1 96 ? -6.692 8.581 2.604 1.00 83.25 96 LEU A N 1
ATOM 755 C CA . LEU A 1 96 ? -6.829 8.171 4.005 1.00 83.25 96 LEU A CA 1
ATOM 756 C C . LEU A 1 96 ? -7.668 9.147 4.846 1.00 83.25 96 LEU A C 1
ATOM 758 O O . LEU A 1 96 ? -8.033 8.816 5.967 1.00 83.25 96 LEU A O 1
ATOM 762 N N . SER A 1 97 ? -7.985 10.336 4.323 1.00 80.69 97 SER A N 1
ATOM 763 C CA . SER A 1 97 ? -8.829 11.327 5.013 1.00 80.69 97 SER A CA 1
ATOM 764 C C . SER A 1 97 ? -10.315 10.941 5.068 1.00 80.69 97 SER A C 1
ATOM 766 O O . SER A 1 97 ? -11.096 11.614 5.736 1.00 80.69 97 SER A O 1
ATOM 768 N N . PHE A 1 98 ? -10.722 9.891 4.353 1.00 81.31 98 PHE A N 1
ATOM 769 C CA . PHE A 1 98 ? -12.103 9.411 4.295 1.00 81.31 98 PHE A CA 1
ATOM 770 C C . PHE A 1 98 ? -12.194 7.967 4.774 1.00 81.31 98 PHE A C 1
ATOM 772 O O . PHE A 1 98 ? -11.195 7.341 5.122 1.00 81.31 98 PHE A O 1
ATOM 779 N N . HIS A 1 99 ? -13.409 7.426 4.763 1.00 84.75 99 HIS A N 1
ATOM 780 C CA . HIS A 1 99 ? -13.605 6.000 4.946 1.00 84.75 99 HIS A CA 1
ATOM 781 C C . HIS A 1 99 ? -12.887 5.244 3.821 1.00 84.75 99 HIS A C 1
ATOM 783 O O . HIS A 1 99 ? -13.062 5.554 2.638 1.00 84.75 99 HIS A O 1
ATOM 789 N N . VAL A 1 100 ? -12.053 4.276 4.189 1.00 87.25 100 VAL A N 1
ATOM 790 C CA . VAL A 1 100 ? -11.225 3.523 3.249 1.00 87.25 100 VAL A CA 1
ATOM 791 C C . VAL A 1 100 ? -11.513 2.040 3.333 1.00 87.25 100 VAL A C 1
ATOM 793 O O . VAL A 1 100 ? -11.696 1.464 4.402 1.00 87.25 100 VAL A O 1
ATOM 796 N N . ASP A 1 101 ? -11.487 1.424 2.163 1.00 88.62 101 ASP A N 1
ATOM 797 C CA . ASP A 1 101 ? -11.399 -0.006 1.996 1.00 88.62 101 ASP A CA 1
ATOM 798 C C . ASP A 1 101 ? -9.935 -0.375 1.745 1.00 88.62 101 ASP A C 1
ATOM 800 O O . ASP A 1 101 ? -9.289 0.133 0.825 1.00 88.62 101 ASP A O 1
ATOM 804 N N . VAL A 1 102 ? -9.399 -1.259 2.575 1.00 88.81 102 VAL A N 1
ATOM 805 C CA . VAL A 1 102 ? -7.999 -1.678 2.567 1.00 88.81 102 VAL A CA 1
ATOM 806 C C . VAL A 1 102 ? -7.943 -3.172 2.296 1.00 88.81 102 VAL A C 1
ATOM 808 O O . VAL A 1 102 ? -8.566 -3.968 2.996 1.00 88.81 102 VAL A O 1
ATOM 811 N N . TRP A 1 103 ? -7.181 -3.574 1.282 1.00 89.31 103 TRP A N 1
ATOM 812 C CA . TRP A 1 103 ? -6.961 -4.982 0.975 1.00 89.31 103 TRP A CA 1
ATOM 813 C C . TRP A 1 103 ? -5.545 -5.382 1.347 1.00 89.31 103 TRP A C 1
ATOM 815 O O . TRP A 1 103 ? -4.571 -4.851 0.805 1.00 89.31 103 TRP A O 1
ATOM 825 N N . VAL A 1 104 ? -5.455 -6.374 2.222 1.00 88.81 104 VAL A N 1
ATOM 826 C CA . VAL A 1 104 ? -4.199 -6.969 2.684 1.00 88.81 104 VAL A CA 1
ATOM 827 C C . VAL A 1 104 ? -4.206 -8.463 2.411 1.00 88.81 104 VAL A C 1
ATOM 829 O O . VAL A 1 104 ? -5.262 -9.059 2.191 1.00 88.81 104 VAL A O 1
ATOM 832 N N . GLN A 1 105 ? -3.041 -9.096 2.419 1.00 86.88 105 GLN A N 1
ATOM 833 C CA . GLN A 1 105 ? -2.972 -10.540 2.265 1.00 86.88 105 GLN A CA 1
ATOM 834 C C . GLN A 1 105 ? -3.475 -11.231 3.537 1.00 86.88 105 GLN A C 1
ATOM 836 O O . GLN A 1 105 ? -3.080 -10.884 4.646 1.00 86.88 105 GLN A O 1
ATOM 841 N N . ARG A 1 106 ? -4.335 -12.247 3.395 1.00 84.06 106 ARG A N 1
ATOM 842 C CA . ARG A 1 106 ? -4.884 -12.982 4.548 1.00 84.06 106 ARG A CA 1
ATOM 843 C C . ARG A 1 106 ? -3.796 -13.658 5.389 1.00 84.06 106 ARG A C 1
ATOM 845 O O . ARG A 1 106 ? -3.995 -13.849 6.581 1.00 84.06 106 ARG A O 1
ATOM 852 N N . SER A 1 107 ? -2.668 -14.016 4.772 1.00 82.75 107 SER A N 1
ATOM 853 C CA . SER A 1 107 ? -1.509 -14.593 5.461 1.00 82.75 107 SER A CA 1
ATOM 854 C C . SER A 1 107 ? -0.859 -13.650 6.460 1.00 82.75 107 SER A C 1
ATOM 856 O O . SER A 1 107 ? -0.178 -14.140 7.350 1.00 82.75 107 SER A O 1
ATOM 858 N N . ASP A 1 108 ? -1.044 -12.338 6.307 1.00 82.38 108 ASP A N 1
ATOM 859 C CA . ASP A 1 108 ? -0.339 -11.326 7.098 1.00 82.38 108 ASP A CA 1
ATOM 860 C C . ASP A 1 108 ? -1.113 -10.979 8.380 1.00 82.38 108 ASP A C 1
ATOM 862 O O . ASP A 1 108 ? -0.572 -10.378 9.308 1.00 82.38 108 ASP A O 1
ATOM 866 N N . ILE A 1 109 ? -2.378 -11.406 8.458 1.00 84.19 109 ILE A N 1
ATOM 867 C CA . ILE A 1 109 ? -3.265 -11.163 9.593 1.00 84.19 109 ILE A CA 1
ATOM 868 C C . ILE A 1 109 ? -2.775 -11.958 10.806 1.00 84.19 109 ILE A C 1
ATOM 870 O O . ILE A 1 109 ? -2.677 -13.183 10.764 1.00 84.19 109 ILE A O 1
ATOM 874 N N . GLY A 1 110 ? -2.524 -11.256 11.913 1.00 79.06 110 GLY A N 1
ATOM 875 C CA . GLY A 1 110 ? -2.149 -11.868 13.192 1.00 79.06 110 GLY A CA 1
ATOM 876 C C . GLY A 1 110 ? -0.666 -12.224 13.334 1.00 79.06 110 GLY A C 1
ATOM 877 O O . GLY A 1 110 ? -0.280 -12.761 14.370 1.00 79.06 110 GLY A O 1
ATOM 878 N N . ASN A 1 111 ? 0.180 -11.885 12.354 1.00 80.56 111 ASN A N 1
ATOM 879 C CA . ASN A 1 111 ? 1.624 -12.149 12.419 1.00 80.56 111 ASN A CA 1
ATOM 880 C C . ASN A 1 111 ? 2.401 -11.152 13.298 1.00 80.56 111 ASN A C 1
ATOM 882 O O . ASN A 1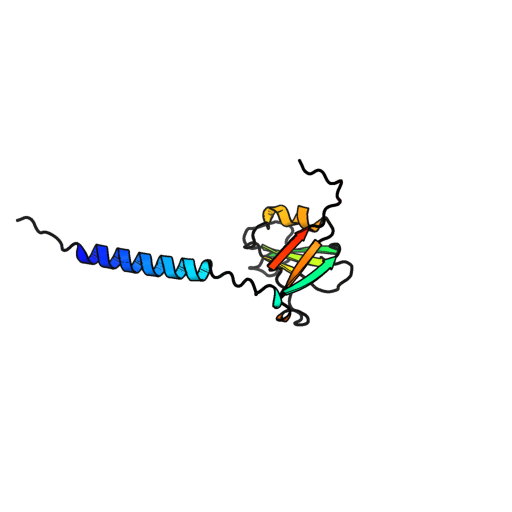 111 ? 3.601 -11.317 13.496 1.00 80.56 111 ASN A O 1
ATOM 886 N N . GLY A 1 112 ? 1.740 -10.112 13.818 1.00 76.25 112 GLY A N 1
ATOM 887 C CA . GLY A 1 112 ? 2.370 -9.065 14.632 1.00 76.25 112 GLY A CA 1
ATOM 888 C C . GLY A 1 112 ? 3.211 -8.057 13.838 1.00 76.25 112 GLY A C 1
ATOM 889 O O . GLY A 1 112 ? 3.739 -7.115 14.425 1.00 76.25 112 GLY A O 1
ATOM 890 N N . GLU A 1 113 ? 3.314 -8.222 12.517 1.00 84.81 113 GLU A N 1
ATOM 891 C CA . GLU A 1 113 ? 3.956 -7.268 11.611 1.00 84.81 113 GLU A CA 1
ATOM 892 C C . GLU A 1 113 ? 2.923 -6.338 10.945 1.00 84.81 113 GLU A C 1
ATOM 894 O O . GLU A 1 113 ? 1.771 -6.736 10.751 1.00 84.81 113 GLU A O 1
ATOM 899 N N . PRO A 1 114 ? 3.316 -5.108 10.557 1.00 84.81 114 PRO A N 1
ATOM 900 C CA . PRO A 1 114 ? 2.464 -4.217 9.777 1.00 84.81 114 PRO A CA 1
ATOM 901 C C . PRO A 1 114 ? 2.042 -4.850 8.446 1.00 84.81 114 PRO A C 1
ATOM 903 O O . PRO A 1 114 ? 2.886 -5.186 7.613 1.00 84.81 114 PRO A O 1
ATOM 906 N N . MET A 1 115 ? 0.736 -4.972 8.220 1.00 89.69 115 MET A N 1
ATOM 907 C CA . MET A 1 115 ? 0.187 -5.639 7.041 1.00 89.69 115 MET A CA 1
ATOM 908 C C . MET A 1 115 ? 0.354 -4.782 5.792 1.00 89.69 115 MET A C 1
ATOM 910 O O . MET A 1 115 ? -0.057 -3.621 5.766 1.00 89.69 115 MET A O 1
ATOM 914 N N . VAL A 1 116 ? 0.916 -5.354 4.728 1.00 88.19 116 VAL A N 1
ATOM 915 C CA . VAL A 1 116 ? 1.136 -4.617 3.481 1.00 88.19 116 VAL A CA 1
ATOM 916 C C . VAL A 1 116 ? -0.187 -4.410 2.751 1.00 88.19 116 VAL A C 1
ATOM 918 O O . VAL A 1 116 ? -0.923 -5.352 2.453 1.00 88.19 116 VAL A O 1
ATOM 921 N N . VAL A 1 117 ? -0.477 -3.152 2.434 1.00 87.94 117 VAL A N 1
ATOM 922 C CA . VAL A 1 117 ? -1.657 -2.757 1.671 1.00 87.94 117 VAL A CA 1
ATOM 923 C C . VAL A 1 117 ? -1.379 -2.929 0.184 1.00 87.94 117 VAL A C 1
ATOM 925 O O . VAL A 1 117 ? -0.515 -2.262 -0.381 1.00 87.94 117 VAL A O 1
ATOM 928 N N . PHE A 1 118 ? -2.147 -3.804 -0.461 1.00 84.56 118 PHE A N 1
ATOM 929 C CA . PHE A 1 118 ? -2.037 -4.082 -1.898 1.00 84.56 118 PHE A CA 1
ATOM 930 C C . PHE A 1 118 ? -3.021 -3.272 -2.737 1.00 84.56 118 PHE A C 1
ATOM 932 O O . PHE A 1 118 ? -2.822 -3.064 -3.935 1.00 84.56 118 PHE A O 1
ATOM 939 N N . ARG A 1 119 ? -4.117 -2.838 -2.120 1.00 83.69 119 ARG A N 1
ATOM 940 C CA . ARG A 1 119 ? -5.119 -1.976 -2.736 1.00 83.69 119 ARG A CA 1
ATOM 941 C C . ARG A 1 119 ? -5.762 -1.131 -1.651 1.00 83.69 119 ARG A C 1
ATOM 943 O O . ARG A 1 119 ? -6.006 -1.620 -0.550 1.00 83.69 119 ARG A O 1
ATOM 950 N N . LEU A 1 120 ? -6.029 0.119 -2.001 1.00 85.44 120 LEU A N 1
ATOM 951 C CA . LEU A 1 120 ? -6.750 1.066 -1.173 1.00 85.44 120 LEU A CA 1
ATOM 952 C C . LEU A 1 120 ? -7.792 1.758 -2.047 1.00 85.44 120 LEU A C 1
ATOM 954 O O . LEU A 1 120 ? -7.451 2.315 -3.091 1.00 85.44 120 LEU A O 1
ATOM 958 N N . GLU A 1 121 ? -9.054 1.677 -1.648 1.00 85.62 121 GLU A N 1
ATOM 959 C CA . GLU A 1 121 ? -10.168 2.342 -2.321 1.00 85.62 121 GLU A CA 1
ATOM 960 C C . GLU A 1 121 ? -10.823 3.278 -1.313 1.00 85.62 121 GLU A C 1
ATOM 962 O O . GLU A 1 121 ? -11.159 2.896 -0.196 1.00 85.62 121 GLU A O 1
ATOM 967 N N . GLN A 1 122 ? -10.958 4.534 -1.708 1.00 84.69 122 GLN A N 1
ATOM 968 C CA . GLN A 1 122 ? -11.565 5.562 -0.885 1.00 84.69 122 GLN A CA 1
ATOM 969 C C . GLN A 1 122 ? -13.074 5.569 -1.129 1.00 84.69 122 GLN A C 1
ATOM 971 O O . GLN A 1 122 ? -13.517 5.697 -2.273 1.00 84.69 122 GLN A O 1
ATOM 976 N N . GLN A 1 123 ? -13.862 5.483 -0.062 1.00 81.88 123 GLN A N 1
ATOM 977 C CA . GLN A 1 123 ? -15.298 5.710 -0.117 1.00 81.88 123 GLN A CA 1
ATOM 978 C C . GLN A 1 123 ? -15.571 7.195 0.111 1.00 81.88 123 GLN A C 1
ATOM 980 O O . GLN A 1 123 ? -15.548 7.706 1.231 1.00 81.88 123 GLN A O 1
ATOM 985 N N . VAL A 1 124 ? -15.796 7.905 -0.991 1.00 76.25 124 VAL A N 1
ATOM 986 C CA . VAL A 1 124 ? -16.135 9.328 -0.979 1.00 76.25 124 VAL A CA 1
ATOM 987 C C . VAL A 1 124 ? -17.659 9.484 -0.931 1.00 76.25 124 VAL A C 1
ATOM 989 O O . VAL A 1 124 ? -18.353 8.753 -1.641 1.00 76.25 124 VAL A O 1
ATOM 992 N N . PRO A 1 125 ? -18.213 10.415 -0.130 1.00 72.25 125 PRO A N 1
ATOM 993 C CA . PRO A 1 125 ? -19.646 10.702 -0.156 1.00 72.25 125 PRO A CA 1
ATOM 994 C C . PRO A 1 125 ? -20.112 11.088 -1.568 1.00 72.25 125 PRO A C 1
ATOM 996 O O . PRO A 1 125 ? -19.391 11.792 -2.270 1.00 72.25 125 PRO A O 1
ATOM 999 N N . 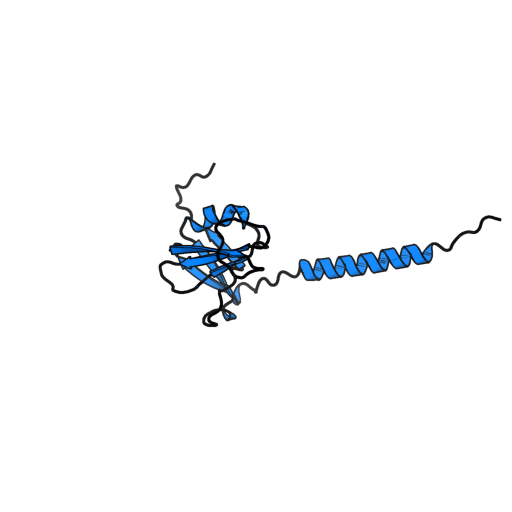GLU A 1 126 ? -21.336 10.712 -1.962 1.00 70.19 126 GLU A N 1
ATOM 1000 C CA . GLU A 1 126 ? -21.891 10.996 -3.307 1.00 70.19 126 GLU A CA 1
ATOM 1001 C C . GLU A 1 126 ? -21.852 12.488 -3.692 1.00 70.19 126 GLU A C 1
ATOM 1003 O O . GLU A 1 126 ? -21.798 12.834 -4.869 1.00 70.19 126 GLU A O 1
ATOM 1008 N N . ASN A 1 127 ? -21.826 13.377 -2.697 1.00 71.19 127 ASN A N 1
ATOM 1009 C CA . ASN A 1 127 ? -21.816 14.830 -2.875 1.00 71.19 127 ASN A CA 1
ATOM 1010 C C . ASN A 1 127 ? -20.402 15.435 -2.896 1.00 71.19 127 ASN A C 1
ATOM 1012 O O . ASN A 1 127 ? -20.252 16.659 -2.900 1.00 71.19 127 ASN A O 1
ATOM 1016 N N . TRP A 1 128 ? -19.360 14.606 -2.845 1.00 66.19 128 TRP A N 1
ATOM 1017 C CA . TRP A 1 128 ? -17.981 15.065 -2.795 1.00 66.19 128 TRP A CA 1
ATOM 1018 C C . TRP A 1 128 ? -17.465 15.379 -4.201 1.00 66.19 128 TRP A C 1
ATOM 1020 O O . TRP A 1 128 ? -16.967 14.520 -4.928 1.00 66.19 128 TRP A O 1
ATOM 1030 N N . ILE A 1 129 ? -17.607 16.642 -4.592 1.00 59.72 129 ILE A N 1
ATOM 1031 C CA . ILE A 1 129 ? -17.101 17.169 -5.859 1.00 59.72 129 ILE A CA 1
ATOM 1032 C C . ILE A 1 129 ? -15.633 17.547 -5.645 1.00 59.72 129 ILE A C 1
ATOM 1034 O O . ILE A 1 129 ? -15.337 18.591 -5.064 1.00 59.72 129 ILE A O 1
ATOM 1038 N N . VAL A 1 130 ? -14.711 16.698 -6.098 1.00 57.06 130 VAL A N 1
ATOM 1039 C CA . VAL A 1 130 ? -13.299 17.084 -6.233 1.00 57.06 130 VAL A CA 1
ATOM 1040 C C . VAL A 1 130 ? -13.138 17.786 -7.590 1.00 57.06 130 VAL A C 1
ATOM 1042 O O . VAL A 1 130 ? -13.544 17.193 -8.592 1.00 57.06 130 VAL A O 1
ATOM 1045 N N . PRO A 1 131 ? -12.621 19.026 -7.660 1.00 47.59 131 PRO A N 1
ATOM 1046 C CA . PRO A 1 131 ? -12.223 19.641 -8.927 1.00 47.59 131 PRO A CA 1
ATOM 1047 C C . PRO A 1 131 ? -10.995 18.965 -9.557 1.00 47.59 131 PRO A C 1
ATOM 1049 O O . PRO A 1 131 ? -10.196 18.344 -8.817 1.00 47.59 131 PRO A O 1
#